Protein AF-A0A916ZYP0-F1 (afdb_monomer_lite)

Sequence (125 aa):
MVKSRKEAGGGEERQATDSIRKSTDSTLSSQESVNRVAESVAQPFVSPPLDGLARQLRRNRARLAAETDSFVRETFVLPRDAARVKAREWFDRYPKAAYWTSVESWRVLPGDEVEFTMRRLPTAD

Secondary structure (DSSP, 8-state):
-----------------------------------SS------------THHHHHHHHHHHHHHHHHS---EEEEEEEEHHHHHHHHHHHHHHS-HHHH--EEEEEEEETTTEEEEEEEE-S---

Radius of gyration: 39.04 Å; chains: 1; bounding box: 100×52×66 Å

Organism: NCBI:txid2027858

Structure (mmCIF, N/CA/C/O backbone):
data_AF-A0A916ZYP0-F1
#
_entry.id   AF-A0A916ZYP0-F1
#
loop_
_atom_site.group_PDB
_atom_site.id
_atom_site.type_symbol
_atom_site.label_atom_id
_atom_site.label_alt_id
_atom_site.label_comp_id
_atom_site.label_asym_id
_atom_site.label_entity_id
_atom_site.label_seq_id
_atom_site.pdbx_PDB_ins_code
_atom_site.Cartn_x
_atom_site.Cartn_y
_atom_site.Cartn_z
_atom_site.occupancy
_atom_site.B_iso_or_equiv
_atom_site.auth_seq_id
_atom_site.auth_comp_id
_atom_site.auth_asym_id
_atom_site.auth_atom_id
_atom_site.pdbx_PDB_model_num
ATOM 1 N N . MET A 1 1 ? 50.997 -16.533 38.917 1.00 46.97 1 MET A N 1
ATOM 2 C CA . MET A 1 1 ? 52.035 -16.881 37.924 1.00 46.97 1 MET A CA 1
ATOM 3 C C . MET A 1 1 ? 52.433 -15.602 37.195 1.00 46.97 1 MET A C 1
ATOM 5 O O . MET A 1 1 ? 51.766 -15.203 36.253 1.00 46.97 1 MET A O 1
ATOM 9 N N . VAL A 1 2 ? 53.443 -14.902 37.710 1.00 48.03 2 VAL A N 1
ATOM 10 C CA . VAL A 1 2 ? 54.021 -13.706 37.082 1.00 48.03 2 VAL A CA 1
ATOM 11 C C . VAL A 1 2 ? 54.973 -14.148 35.971 1.00 48.03 2 VAL A C 1
ATOM 13 O O . VAL A 1 2 ? 55.826 -15.002 36.204 1.00 48.03 2 VAL A O 1
ATOM 16 N N . LYS A 1 3 ? 54.827 -13.595 34.764 1.00 54.91 3 LYS A N 1
ATOM 17 C CA . LYS A 1 3 ? 55.862 -13.671 33.729 1.00 54.91 3 LYS A CA 1
ATOM 18 C C . LYS A 1 3 ? 56.234 -12.267 33.282 1.00 54.91 3 LYS A C 1
ATOM 20 O O . LYS A 1 3 ? 55.392 -11.446 32.939 1.00 54.91 3 LYS A O 1
ATOM 25 N N . SER A 1 4 ? 57.530 -12.046 33.396 1.00 46.84 4 SER A N 1
ATOM 26 C CA . SER A 1 4 ? 58.270 -10.807 33.306 1.00 46.84 4 SER A CA 1
ATOM 27 C C . SE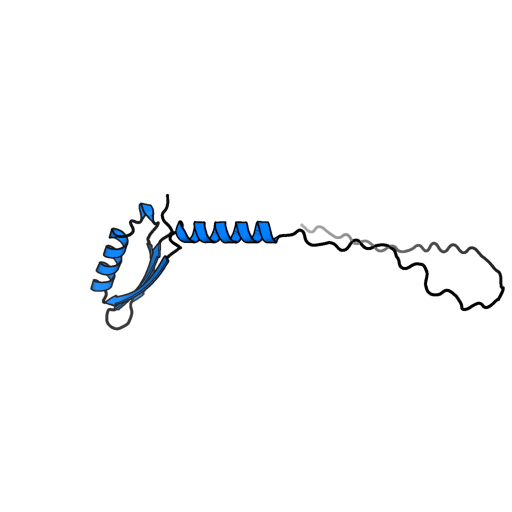R A 1 4 ? 58.514 -10.351 31.866 1.00 46.84 4 SER A C 1
ATOM 29 O O . SER A 1 4 ? 58.691 -11.175 30.975 1.00 46.84 4 SER A O 1
ATOM 31 N N . ARG A 1 5 ? 58.619 -9.022 31.723 1.00 46.72 5 ARG A N 1
ATOM 32 C CA . ARG A 1 5 ? 59.743 -8.259 31.138 1.00 46.72 5 ARG A CA 1
ATOM 33 C C . ARG A 1 5 ? 60.348 -8.779 29.822 1.00 46.72 5 ARG A C 1
ATOM 35 O O . ARG A 1 5 ? 61.028 -9.799 29.839 1.00 46.72 5 ARG A O 1
ATOM 42 N N . LYS A 1 6 ? 60.364 -7.925 28.789 1.00 51.97 6 LYS A N 1
ATOM 43 C CA . LYS A 1 6 ? 61.619 -7.597 28.084 1.00 51.97 6 LYS A CA 1
ATOM 44 C C . LYS A 1 6 ? 61.537 -6.264 27.334 1.00 51.97 6 LYS A C 1
ATOM 46 O O . LYS A 1 6 ? 60.768 -6.127 26.393 1.00 51.97 6 LYS A O 1
ATOM 51 N N . GLU A 1 7 ? 62.352 -5.316 27.786 1.00 41.28 7 GLU A N 1
ATOM 52 C CA . GLU A 1 7 ? 62.792 -4.154 27.015 1.00 41.28 7 GLU A CA 1
ATOM 53 C C . GLU A 1 7 ? 63.849 -4.544 25.979 1.00 41.28 7 GLU A C 1
ATOM 55 O O . GLU A 1 7 ? 64.583 -5.512 26.189 1.00 41.28 7 GLU A O 1
ATOM 60 N N . ALA A 1 8 ? 63.946 -3.734 24.926 1.00 40.97 8 ALA A N 1
ATOM 61 C CA . ALA A 1 8 ? 65.144 -3.309 24.186 1.00 40.97 8 ALA A CA 1
ATOM 62 C C . ALA A 1 8 ? 64.665 -2.913 22.780 1.00 40.97 8 ALA A C 1
ATOM 64 O O . ALA A 1 8 ? 63.812 -3.585 22.215 1.00 40.97 8 ALA A O 1
ATOM 65 N N . GLY A 1 9 ? 65.138 -1.866 22.128 1.00 38.41 9 GLY A N 1
ATOM 66 C CA . GLY A 1 9 ? 66.272 -0.992 22.370 1.00 38.41 9 GLY A CA 1
ATOM 67 C C . GLY A 1 9 ? 66.467 -0.193 21.079 1.00 38.41 9 GLY A C 1
ATOM 68 O O . GLY A 1 9 ? 66.158 -0.689 19.995 1.00 38.41 9 GLY A O 1
ATOM 69 N N . GLY A 1 10 ? 66.904 1.056 21.214 1.00 40.25 10 GLY A N 1
ATOM 70 C CA . GLY A 1 10 ? 67.305 1.896 20.090 1.00 40.25 10 GLY A CA 1
ATOM 71 C C . GLY A 1 10 ? 68.632 1.457 19.460 1.00 40.25 10 GLY A C 1
ATOM 72 O O . GLY A 1 10 ? 69.331 0.586 19.976 1.00 40.25 10 GLY A O 1
ATOM 73 N N . GLY A 1 11 ? 68.955 2.104 18.344 1.00 38.97 11 GLY A N 1
ATOM 74 C CA . GLY A 1 11 ? 70.189 1.965 17.568 1.00 38.97 11 GLY A CA 1
ATOM 75 C C . GLY A 1 11 ? 69.897 2.466 16.151 1.00 38.97 11 GLY A C 1
ATOM 76 O O . GLY A 1 11 ? 69.241 1.766 15.392 1.00 38.97 11 GLY A O 1
ATOM 77 N N . GLU A 1 12 ? 70.031 3.751 15.830 1.00 38.38 12 GLU A N 1
ATOM 78 C CA . GLU A 1 12 ? 71.248 4.576 15.757 1.00 38.38 12 GLU A CA 1
ATOM 79 C C . GLU A 1 12 ? 72.100 4.286 14.510 1.00 38.38 12 GLU A C 1
ATOM 81 O O . GLU A 1 12 ? 72.533 3.163 14.274 1.00 38.38 12 GLU A O 1
ATOM 86 N N . GLU A 1 13 ? 72.332 5.379 13.772 1.00 37.22 13 GLU A N 1
ATOM 87 C CA . GLU A 1 13 ? 73.433 5.650 12.843 1.00 37.22 13 GLU A CA 1
ATOM 88 C C . GLU A 1 13 ? 73.568 4.836 11.540 1.00 37.22 13 GLU A C 1
ATOM 90 O O . GLU A 1 13 ? 73.679 3.614 11.512 1.00 37.22 13 GLU A O 1
ATOM 95 N N . ARG A 1 14 ? 73.715 5.567 10.425 1.00 43.88 14 ARG A N 1
ATOM 96 C CA . ARG A 1 14 ? 75.000 5.923 9.764 1.00 43.88 14 ARG A CA 1
ATOM 97 C C . ARG A 1 14 ? 74.636 6.549 8.412 1.00 43.88 14 ARG A C 1
ATOM 99 O O . ARG A 1 14 ? 74.087 5.892 7.540 1.00 43.88 14 ARG A O 1
ATOM 106 N N . GLN A 1 15 ? 74.688 7.871 8.262 1.00 40.19 15 GLN A N 1
ATOM 107 C CA . GLN A 1 15 ? 75.871 8.598 7.784 1.00 40.19 15 GLN A CA 1
ATOM 108 C C . GLN A 1 15 ? 76.692 7.812 6.749 1.00 40.19 15 GLN A C 1
ATOM 110 O O . GLN A 1 15 ? 77.534 6.991 7.096 1.00 40.19 15 GLN A O 1
ATOM 115 N N . ALA A 1 16 ? 76.468 8.134 5.478 1.00 38.03 16 ALA A N 1
ATOM 116 C CA . ALA A 1 16 ? 77.447 7.971 4.414 1.00 38.03 16 ALA A CA 1
ATOM 117 C C . ALA A 1 16 ? 77.437 9.264 3.594 1.00 38.03 16 ALA A C 1
ATOM 119 O O . ALA A 1 16 ? 76.719 9.420 2.610 1.00 38.03 16 ALA A O 1
ATOM 120 N N . THR A 1 17 ? 78.199 10.232 4.089 1.00 49.72 17 THR A N 1
ATOM 121 C CA . THR A 1 17 ? 78.791 11.276 3.265 1.00 49.72 17 THR A CA 1
ATOM 122 C C . THR A 1 17 ? 79.825 10.610 2.368 1.00 49.72 17 THR A C 1
ATOM 124 O O . THR A 1 17 ? 80.740 9.975 2.890 1.00 49.72 17 THR A O 1
ATOM 127 N N . ASP A 1 18 ? 79.748 10.804 1.057 1.00 40.94 18 ASP A N 1
ATOM 128 C CA . ASP A 1 18 ? 80.975 10.811 0.271 1.00 40.94 18 ASP A CA 1
ATOM 129 C C . ASP A 1 18 ? 80.988 12.002 -0.678 1.00 40.94 18 ASP A C 1
ATOM 131 O O . ASP A 1 18 ? 80.016 12.337 -1.354 1.00 40.94 18 ASP A O 1
ATOM 135 N N . SER A 1 19 ? 82.106 12.701 -0.590 1.00 46.28 19 SER A N 1
ATOM 136 C CA . SER A 1 19 ? 82.381 14.020 -1.120 1.00 46.28 19 SER A CA 1
ATOM 137 C C . SER A 1 19 ? 83.408 13.881 -2.222 1.00 46.28 19 SER A C 1
ATOM 139 O O . SER A 1 19 ? 84.570 13.603 -1.941 1.00 46.28 19 SER A O 1
ATOM 141 N N . ILE A 1 20 ? 83.035 14.165 -3.464 1.00 45.53 20 ILE A N 1
ATOM 142 C CA . ILE A 1 20 ? 83.992 14.302 -4.569 1.00 45.53 20 ILE A CA 1
ATOM 143 C C . ILE A 1 20 ? 83.562 15.556 -5.349 1.00 45.53 20 ILE A C 1
ATOM 145 O O . ILE A 1 20 ? 82.535 15.552 -6.013 1.00 45.53 20 ILE A O 1
ATOM 149 N N . ARG A 1 21 ? 84.122 16.739 -5.021 1.00 44.97 21 ARG A N 1
ATOM 150 C CA . ARG A 1 21 ? 85.328 17.361 -5.633 1.00 44.97 21 ARG A CA 1
ATOM 151 C C . ARG A 1 21 ? 85.172 17.479 -7.160 1.00 44.97 21 ARG A C 1
ATOM 153 O O . ARG A 1 21 ? 84.937 16.480 -7.810 1.00 44.97 21 ARG A O 1
ATOM 160 N N . LYS A 1 22 ? 85.394 18.601 -7.842 1.00 41.75 22 LYS A N 1
ATOM 161 C CA . LYS A 1 22 ? 85.930 19.941 -7.552 1.00 41.75 22 LYS A CA 1
ATOM 162 C C . LYS A 1 22 ? 85.787 20.699 -8.887 1.00 41.75 22 LYS A C 1
ATOM 164 O O . LYS A 1 22 ? 86.033 20.059 -9.901 1.00 41.75 22 LYS A O 1
ATOM 169 N N . SER A 1 23 ? 85.577 22.024 -8.854 1.00 32.94 23 SER A N 1
ATOM 170 C CA . SER A 1 23 ? 86.081 23.009 -9.848 1.00 32.94 23 SER A CA 1
ATOM 171 C C . SER A 1 23 ? 85.591 22.877 -11.315 1.00 32.94 23 SER A C 1
ATOM 173 O O . SER A 1 23 ? 85.402 21.788 -11.818 1.00 32.94 23 SER A O 1
ATOM 175 N N . THR A 1 24 ? 85.329 23.919 -12.098 1.00 54.84 24 THR A N 1
ATOM 176 C CA . THR A 1 24 ? 85.974 25.227 -12.247 1.00 54.84 24 THR A CA 1
ATOM 177 C C . THR A 1 24 ? 84.988 26.233 -12.851 1.00 54.84 24 THR A C 1
ATOM 179 O O . THR A 1 24 ? 84.173 25.890 -13.702 1.00 54.84 24 THR A O 1
ATOM 182 N N . ASP A 1 25 ? 85.144 27.475 -12.410 1.00 37.53 25 ASP A N 1
ATOM 183 C CA . ASP A 1 25 ? 84.901 28.741 -13.108 1.00 37.53 25 ASP A CA 1
ATOM 184 C C . ASP A 1 25 ? 84.880 28.647 -14.652 1.00 37.53 25 ASP A C 1
ATOM 186 O O . ASP A 1 25 ? 85.811 28.094 -15.236 1.00 37.53 25 ASP A O 1
ATOM 190 N N . SER A 1 26 ? 83.848 29.184 -15.313 1.00 42.78 26 SER A N 1
ATOM 191 C CA . SER A 1 26 ? 83.992 30.370 -16.180 1.00 42.78 26 SER A CA 1
ATOM 192 C C . SER A 1 26 ? 82.696 30.699 -16.928 1.00 42.78 26 SER A C 1
ATOM 194 O O . SER A 1 26 ? 82.287 30.031 -17.873 1.00 42.78 26 SER A O 1
ATOM 196 N N . THR A 1 27 ? 82.030 31.741 -16.434 1.00 49.72 27 THR A N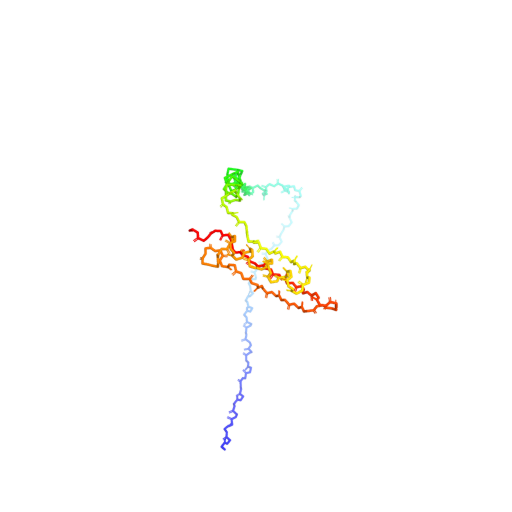 1
ATOM 197 C CA . THR A 1 27 ? 81.642 32.949 -17.173 1.00 49.72 27 THR A CA 1
ATOM 198 C C . THR A 1 27 ? 81.567 32.839 -18.702 1.00 49.72 27 THR A C 1
ATOM 200 O O . THR A 1 27 ? 82.587 32.874 -19.378 1.00 49.72 27 THR A O 1
ATOM 203 N N . LEU A 1 28 ? 80.349 32.886 -19.250 1.00 40.69 28 LEU A N 1
ATOM 204 C CA . LEU A 1 28 ? 79.901 34.003 -20.092 1.00 40.69 28 LEU A CA 1
ATOM 205 C C . LEU A 1 28 ? 78.401 33.882 -20.399 1.00 40.69 28 LEU A C 1
ATOM 207 O O . LEU A 1 28 ? 77.918 32.906 -20.962 1.00 40.69 28 LEU A O 1
ATOM 211 N N . SER A 1 29 ? 77.694 34.932 -19.988 1.00 45.94 29 SER A N 1
ATOM 212 C CA . SER A 1 29 ? 76.485 35.497 -20.582 1.00 45.94 29 SER A CA 1
ATOM 213 C C . SER A 1 29 ? 76.052 34.915 -21.935 1.00 45.94 29 SER A C 1
ATOM 215 O O . SER A 1 29 ? 76.742 35.086 -22.937 1.00 45.94 29 SER A O 1
ATOM 217 N N . SER A 1 30 ? 74.841 34.365 -21.986 1.00 40.12 30 SER A N 1
ATOM 218 C CA . SER A 1 30 ? 73.878 34.674 -23.050 1.00 40.12 30 SER A CA 1
ATOM 219 C C . SER A 1 30 ? 72.493 34.244 -22.598 1.00 40.12 30 SER A C 1
ATOM 221 O O . SER A 1 30 ? 72.079 33.093 -22.714 1.00 40.12 30 SER A O 1
ATOM 223 N N . GLN A 1 31 ? 71.790 35.215 -22.026 1.00 50.56 31 GLN A N 1
ATOM 224 C CA . GLN A 1 31 ? 70.340 35.256 -22.032 1.00 50.56 31 GLN A CA 1
ATOM 225 C C . GLN A 1 31 ? 69.865 35.248 -23.486 1.00 50.56 31 GLN A C 1
ATOM 227 O O . GLN A 1 31 ? 69.700 36.299 -24.078 1.00 50.56 31 GLN A O 1
ATOM 232 N N . GLU A 1 32 ? 69.654 34.079 -24.071 1.00 48.91 32 GLU A N 1
ATOM 233 C CA . GLU A 1 32 ? 68.695 33.923 -25.159 1.00 48.91 32 GLU A CA 1
ATOM 234 C C . GLU A 1 32 ? 68.405 32.439 -25.328 1.00 48.91 32 GLU A C 1
ATOM 236 O O . GLU A 1 32 ? 69.316 31.617 -25.299 1.00 48.91 32 GLU A O 1
ATOM 241 N N . SER A 1 33 ? 67.135 32.092 -25.530 1.00 41.50 33 SER A N 1
ATOM 242 C CA . SER A 1 33 ? 66.604 30.721 -25.642 1.00 41.50 33 SER A CA 1
ATOM 243 C C . SER A 1 33 ? 66.063 30.090 -24.351 1.00 41.50 33 SER A C 1
ATOM 245 O O . SER A 1 33 ? 66.106 28.874 -24.177 1.00 41.50 33 SER A O 1
ATOM 247 N N . VAL A 1 34 ? 65.416 30.875 -23.484 1.00 45.88 34 VAL A N 1
ATOM 248 C CA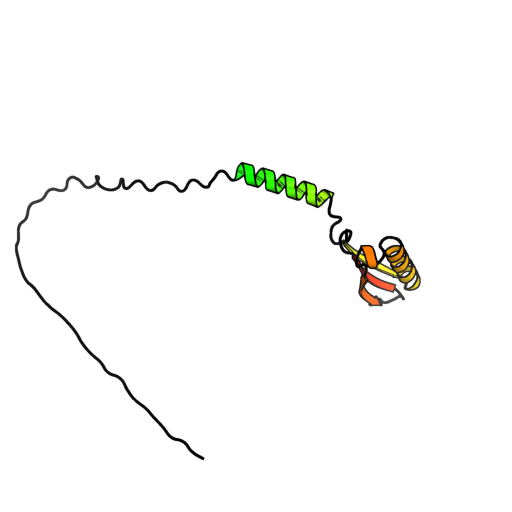 . VAL A 1 34 ? 64.178 30.347 -22.881 1.00 45.88 34 VAL A CA 1
ATOM 249 C C . VAL A 1 34 ? 63.179 30.188 -24.033 1.00 45.88 34 VAL A C 1
ATOM 251 O O . VAL A 1 34 ? 63.075 31.096 -24.849 1.00 45.88 34 VAL A O 1
ATOM 254 N N . ASN A 1 35 ? 62.486 29.053 -24.127 1.00 48.91 35 ASN A N 1
ATOM 255 C CA . ASN A 1 35 ? 61.506 28.682 -25.171 1.00 48.91 35 ASN A CA 1
ATOM 256 C C . ASN A 1 35 ? 62.028 27.756 -26.290 1.00 48.91 35 ASN A C 1
ATOM 258 O O . ASN A 1 35 ? 62.002 28.125 -27.463 1.00 48.91 35 ASN A O 1
ATOM 262 N N . ARG A 1 36 ? 62.401 26.502 -25.974 1.00 55.09 36 ARG A N 1
ATOM 263 C CA . ARG A 1 36 ? 62.241 25.413 -26.971 1.00 55.09 36 ARG A CA 1
ATOM 264 C C . ARG A 1 36 ? 62.060 23.974 -26.463 1.00 55.09 36 ARG A C 1
ATOM 266 O O . ARG A 1 36 ? 62.210 23.057 -27.254 1.00 55.09 36 ARG A O 1
ATOM 273 N N . VAL A 1 37 ? 61.708 23.687 -25.211 1.00 45.19 37 VAL A N 1
ATOM 274 C CA . VAL A 1 37 ? 61.458 22.268 -24.850 1.00 45.19 37 VAL A CA 1
ATOM 275 C C . VAL A 1 37 ? 60.246 22.105 -23.942 1.00 45.19 37 VAL A C 1
ATOM 277 O O . VAL A 1 37 ? 60.340 21.573 -22.844 1.00 45.19 37 VAL A O 1
ATOM 280 N N . ALA A 1 38 ? 59.088 22.581 -24.400 1.00 48.44 38 ALA A N 1
ATOM 281 C CA . ALA 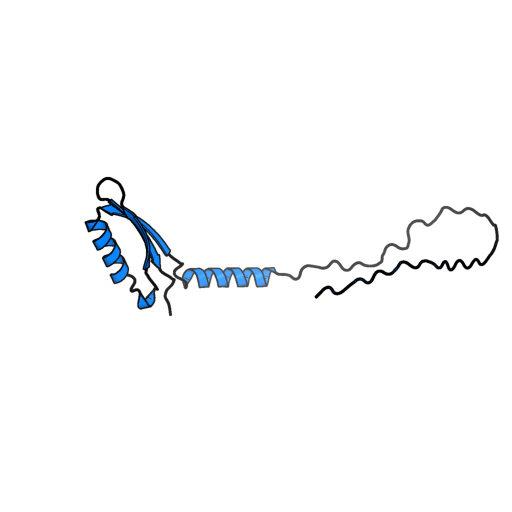A 1 38 ? 57.807 22.307 -23.744 1.00 48.44 38 ALA A CA 1
ATOM 282 C C . ALA A 1 38 ? 56.746 21.761 -24.716 1.00 48.44 38 ALA A C 1
ATOM 284 O O . ALA A 1 38 ? 55.556 21.921 -24.483 1.00 48.44 38 ALA A O 1
ATOM 285 N N . GLU A 1 39 ? 57.161 21.079 -25.786 1.00 51.16 39 GLU A N 1
ATOM 286 C CA . GLU A 1 39 ? 56.251 20.309 -26.646 1.00 51.16 39 GLU A CA 1
ATOM 287 C C . GLU A 1 39 ? 56.503 18.809 -26.473 1.00 51.16 39 GLU A C 1
ATOM 289 O O . GLU A 1 39 ? 56.851 18.072 -27.389 1.00 51.16 39 GLU A O 1
ATOM 294 N N . SER A 1 40 ? 56.323 18.347 -25.237 1.00 51.62 40 SER A N 1
ATOM 295 C CA . SER A 1 40 ? 55.986 16.952 -24.968 1.00 51.62 40 SER A CA 1
ATOM 296 C C . SER A 1 40 ? 54.471 16.839 -25.114 1.00 51.62 40 SER A C 1
ATOM 298 O O . SER A 1 40 ? 53.735 17.251 -24.219 1.00 51.62 40 SER A O 1
ATOM 300 N N . VAL A 1 41 ? 54.016 16.326 -26.259 1.00 58.91 41 VAL A N 1
ATOM 301 C CA . VAL A 1 41 ? 52.606 16.136 -26.631 1.00 58.91 41 VAL A CA 1
ATOM 302 C C . VAL A 1 41 ? 51.879 15.305 -25.568 1.00 58.91 41 VAL A C 1
ATOM 304 O O . VAL A 1 41 ? 51.880 14.076 -25.598 1.00 58.91 41 VAL A O 1
ATOM 307 N N . ALA A 1 42 ? 51.239 15.980 -24.615 1.00 60.44 42 ALA A N 1
ATOM 308 C CA . ALA A 1 42 ? 50.230 15.369 -23.769 1.00 60.44 42 ALA A CA 1
ATOM 309 C C . ALA A 1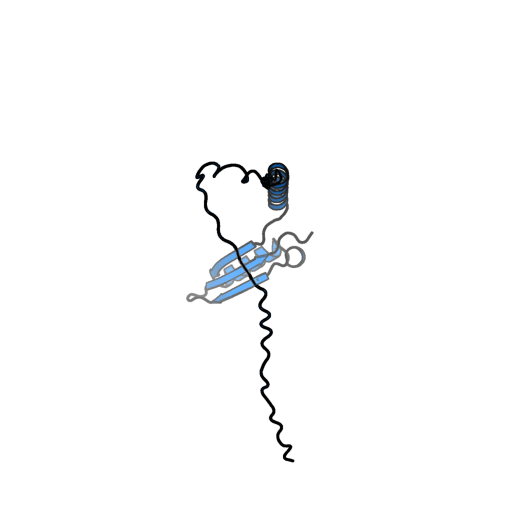 42 ? 49.038 15.051 -24.674 1.00 60.44 42 ALA A C 1
ATOM 311 O O . ALA A 1 42 ? 48.336 15.959 -25.118 1.00 60.44 42 ALA A O 1
ATOM 312 N N . GLN A 1 43 ? 48.834 13.773 -25.002 1.00 63.56 43 GLN A N 1
ATOM 313 C CA . GLN A 1 43 ? 47.606 13.364 -25.674 1.00 63.56 43 GLN A CA 1
ATOM 314 C C . GLN A 1 43 ? 46.437 13.797 -24.780 1.00 63.56 43 GLN A C 1
ATOM 316 O O . GLN A 1 43 ? 46.387 13.366 -23.622 1.00 63.56 43 GLN A O 1
ATOM 321 N N . PRO A 1 44 ? 45.516 14.660 -25.250 1.00 61.75 44 PRO A N 1
ATOM 322 C CA . PRO A 1 44 ? 44.325 14.934 -24.476 1.00 61.75 44 PRO A CA 1
ATOM 323 C C . PRO A 1 44 ? 43.582 13.608 -24.371 1.00 61.75 44 PRO A C 1
ATOM 325 O O . PRO A 1 44 ? 43.262 12.992 -25.390 1.00 61.75 44 PRO A O 1
ATOM 328 N N . PHE A 1 45 ? 43.334 13.142 -23.149 1.00 64.12 45 PHE A N 1
ATOM 329 C CA . PHE A 1 45 ? 42.426 12.027 -22.919 1.00 64.12 45 PHE A CA 1
ATOM 330 C C . PHE A 1 45 ? 41.032 12.480 -23.362 1.00 64.12 45 PHE A C 1
ATOM 332 O O . PHE A 1 45 ? 40.248 13.007 -22.573 1.00 64.12 45 PHE A O 1
ATOM 339 N N . VAL A 1 46 ? 40.742 12.345 -24.658 1.00 75.25 46 VAL A N 1
ATOM 340 C CA . VAL A 1 46 ? 39.403 12.551 -25.187 1.00 75.25 46 VAL A CA 1
ATOM 341 C C . VAL A 1 46 ? 38.535 11.504 -24.518 1.00 75.25 46 VAL A C 1
ATOM 343 O O . VAL A 1 46 ? 38.761 10.300 -24.655 1.00 75.25 46 VAL A O 1
ATOM 346 N N . SER A 1 47 ? 37.585 11.966 -23.706 1.00 76.25 47 SER A N 1
ATOM 347 C CA . SER A 1 47 ? 36.609 11.055 -23.126 1.00 76.25 47 SER A CA 1
ATOM 348 C C . SER A 1 47 ? 35.945 10.309 -24.284 1.00 76.25 47 SER A C 1
ATOM 350 O O . SER A 1 47 ? 35.558 10.957 -25.263 1.00 76.25 47 SER A O 1
ATOM 352 N N . PRO A 1 48 ? 35.857 8.967 -24.225 1.00 76.75 48 PRO A N 1
ATOM 353 C CA . PRO A 1 48 ? 35.234 8.205 -25.294 1.00 76.75 48 PRO A CA 1
ATOM 354 C C . PRO A 1 48 ? 33.825 8.759 -25.531 1.00 76.75 48 PRO A C 1
ATOM 356 O O . PRO A 1 48 ? 33.188 9.200 -24.572 1.00 76.75 48 PRO A O 1
ATOM 359 N N . PRO A 1 49 ? 33.321 8.768 -26.775 1.00 80.31 49 PRO A N 1
ATOM 360 C CA . PRO A 1 49 ? 32.013 9.334 -27.071 1.00 80.31 49 PRO A CA 1
ATOM 361 C C . PRO A 1 49 ? 30.922 8.489 -26.401 1.00 80.31 49 PRO A C 1
ATOM 363 O O . PRO A 1 49 ? 30.422 7.506 -26.949 1.00 80.31 49 PRO A O 1
ATOM 366 N N . LEU A 1 50 ? 30.553 8.869 -25.176 1.00 86.38 50 LEU A N 1
ATOM 367 C CA . LEU A 1 50 ? 29.565 8.165 -24.366 1.00 86.38 50 LEU A CA 1
ATOM 368 C C . LEU A 1 50 ? 28.136 8.435 -24.841 1.00 86.38 50 LEU A C 1
ATOM 370 O O . LEU A 1 50 ? 27.216 7.824 -24.313 1.00 86.38 50 LEU A O 1
ATOM 374 N N . ASP A 1 51 ? 27.918 9.292 -25.840 1.00 87.50 51 ASP A N 1
ATOM 375 C CA . ASP A 1 51 ? 26.583 9.677 -26.311 1.00 87.50 51 ASP A CA 1
ATOM 376 C C . ASP A 1 51 ? 25.752 8.483 -26.794 1.00 87.50 51 ASP A C 1
ATOM 378 O O . ASP A 1 51 ? 24.548 8.404 -26.527 1.00 87.50 51 ASP A O 1
ATOM 382 N N . GLY A 1 52 ? 26.390 7.517 -27.463 1.00 87.81 52 GLY A N 1
ATOM 383 C CA . GLY A 1 52 ? 25.744 6.275 -27.894 1.00 87.81 52 GLY A CA 1
ATOM 384 C C . GLY A 1 52 ? 25.316 5.411 -26.706 1.00 87.81 52 GLY A C 1
ATOM 385 O O . GLY A 1 52 ? 24.154 5.002 -26.617 1.00 87.81 52 GLY A O 1
ATOM 386 N N . LEU A 1 53 ? 26.227 5.211 -25.749 1.00 88.06 53 LEU A N 1
ATOM 387 C CA . LEU A 1 53 ? 25.957 4.476 -24.514 1.00 88.06 53 LEU A CA 1
ATOM 388 C C . LEU A 1 53 ? 24.889 5.185 -23.669 1.00 88.06 53 LEU A C 1
ATOM 390 O O . LEU A 1 53 ? 23.942 4.554 -23.210 1.00 88.06 53 LEU A O 1
ATOM 394 N N . ALA A 1 54 ? 24.977 6.504 -23.523 1.00 88.62 54 ALA A N 1
ATOM 395 C CA . ALA A 1 54 ? 24.018 7.330 -22.805 1.00 88.62 54 ALA A CA 1
ATOM 396 C C . ALA A 1 54 ? 22.623 7.232 -23.435 1.00 88.62 54 ALA A C 1
ATOM 398 O O . ALA A 1 54 ? 21.634 7.056 -22.720 1.00 88.62 54 ALA A O 1
ATOM 399 N N . ARG A 1 55 ? 22.524 7.270 -24.770 1.00 91.12 55 ARG A N 1
ATOM 400 C CA . ARG A 1 55 ? 21.260 7.067 -25.494 1.00 91.12 55 ARG A CA 1
ATOM 401 C C . ARG A 1 55 ? 20.701 5.663 -25.270 1.00 91.12 55 ARG A C 1
ATOM 403 O O . ARG A 1 55 ? 19.497 5.512 -25.067 1.00 91.12 55 ARG A O 1
ATOM 410 N N . GLN A 1 56 ? 21.551 4.640 -25.276 1.00 90.94 56 GLN A N 1
ATOM 411 C CA . GLN A 1 56 ? 21.141 3.257 -25.032 1.00 90.94 56 GLN A CA 1
ATOM 412 C C . GLN A 1 56 ? 20.666 3.038 -23.590 1.00 90.94 56 GLN A C 1
ATOM 414 O O . GLN A 1 56 ? 19.604 2.452 -23.393 1.00 90.94 56 GLN A O 1
ATOM 419 N N . LEU A 1 57 ? 21.373 3.582 -22.598 1.00 91.94 57 LEU A N 1
ATOM 420 C CA . LEU A 1 57 ? 20.975 3.534 -21.189 1.00 91.94 57 LEU A CA 1
ATOM 421 C C . LEU A 1 57 ? 19.647 4.259 -20.946 1.00 91.94 57 LEU A C 1
ATOM 423 O O . LEU A 1 57 ? 18.798 3.735 -20.230 1.00 91.94 57 LEU A O 1
ATOM 427 N N . ARG A 1 58 ? 19.429 5.428 -21.565 1.00 90.12 58 ARG A N 1
ATOM 428 C CA . ARG A 1 58 ? 18.146 6.150 -21.474 1.00 90.12 58 ARG A CA 1
ATOM 429 C C . ARG A 1 58 ? 16.991 5.328 -22.046 1.00 90.12 58 ARG A C 1
ATOM 431 O O . ARG A 1 58 ? 15.964 5.211 -21.390 1.00 90.12 58 ARG A O 1
ATOM 438 N N . ARG A 1 59 ? 17.169 4.721 -23.227 1.00 88.25 59 ARG A N 1
ATOM 439 C CA . ARG A 1 59 ? 16.151 3.845 -23.835 1.00 88.25 59 ARG A CA 1
ATOM 440 C C . ARG A 1 59 ? 15.857 2.619 -22.974 1.00 88.25 59 ARG A C 1
ATOM 442 O O . ARG A 1 59 ? 14.693 2.291 -22.788 1.00 88.25 59 ARG A O 1
ATOM 449 N N . ASN A 1 60 ? 16.892 1.983 -22.425 1.00 85.19 60 ASN A N 1
ATOM 450 C CA . ASN A 1 60 ? 16.720 0.817 -21.564 1.00 85.19 60 ASN A CA 1
ATOM 451 C C . ASN A 1 60 ? 15.966 1.182 -20.273 1.00 85.19 60 ASN A C 1
ATOM 453 O O . ASN A 1 60 ? 14.984 0.538 -19.938 1.00 85.19 60 ASN A O 1
ATOM 457 N N . ARG A 1 61 ? 16.330 2.287 -19.605 1.00 82.06 61 ARG A N 1
ATOM 458 C CA . ARG A 1 61 ? 15.588 2.775 -18.427 1.00 82.06 61 ARG A CA 1
ATOM 459 C C . ARG A 1 61 ? 14.137 3.132 -18.743 1.00 82.06 61 ARG A C 1
ATOM 461 O O . ARG A 1 61 ? 13.277 2.830 -17.933 1.00 82.06 61 ARG A O 1
ATOM 468 N N . ALA A 1 62 ? 13.865 3.761 -19.888 1.00 79.88 62 ALA A N 1
ATOM 469 C CA . ALA A 1 62 ? 12.499 4.100 -20.290 1.00 79.88 62 ALA A CA 1
ATOM 470 C C . ALA A 1 62 ? 11.648 2.848 -20.553 1.00 79.88 62 ALA A C 1
ATOM 472 O O . ALA A 1 62 ? 10.484 2.811 -20.170 1.00 79.88 62 ALA A O 1
ATOM 473 N N . ARG A 1 63 ? 12.241 1.815 -21.162 1.00 77.06 63 ARG A N 1
ATOM 474 C CA . ARG A 1 63 ? 11.589 0.519 -21.368 1.00 77.06 63 ARG A CA 1
ATOM 475 C C . ARG A 1 63 ? 11.331 -0.200 -20.043 1.00 77.06 63 ARG A C 1
ATOM 477 O O . ARG A 1 63 ? 10.196 -0.576 -19.784 1.00 77.06 63 ARG A O 1
ATOM 484 N N . LEU A 1 64 ? 12.351 -0.313 -19.191 1.00 70.25 64 LEU A N 1
ATOM 485 C CA . LEU A 1 64 ? 12.212 -0.921 -17.869 1.00 70.25 64 LEU A CA 1
ATOM 486 C C . LEU A 1 64 ? 11.175 -0.175 -17.027 1.00 70.25 64 LEU A C 1
ATOM 488 O O . LEU A 1 64 ? 10.319 -0.821 -16.460 1.00 70.25 64 LEU A O 1
ATOM 492 N N . ALA A 1 65 ? 11.161 1.160 -17.014 1.00 65.75 65 ALA A N 1
ATOM 493 C CA . ALA A 1 65 ? 10.154 1.934 -16.282 1.00 65.75 65 ALA A CA 1
ATOM 494 C C . ALA A 1 65 ? 8.713 1.719 -16.786 1.00 65.75 65 ALA A C 1
ATOM 496 O O . ALA A 1 65 ? 7.776 1.932 -16.024 1.00 65.75 65 ALA A O 1
ATOM 497 N N . ALA A 1 66 ? 8.531 1.322 -18.049 1.00 64.62 66 ALA A N 1
ATOM 498 C CA . ALA A 1 66 ? 7.225 0.973 -18.605 1.00 64.62 66 ALA A CA 1
ATOM 499 C C . ALA A 1 66 ? 6.825 -0.489 -18.318 1.00 64.62 66 ALA A C 1
ATOM 501 O O . ALA A 1 66 ? 5.636 -0.779 -18.232 1.00 64.62 66 ALA A O 1
ATOM 502 N N . GLU A 1 67 ? 7.797 -1.396 -18.170 1.00 64.62 67 GLU A N 1
ATOM 503 C CA . GLU A 1 67 ? 7.585 -2.824 -17.870 1.00 64.62 67 GLU A CA 1
ATOM 504 C C . GLU A 1 67 ? 7.556 -3.120 -16.351 1.00 64.62 67 GLU A C 1
ATOM 506 O O . GLU A 1 67 ? 6.864 -4.037 -15.916 1.00 64.62 67 GLU A O 1
ATOM 511 N N . THR A 1 68 ? 8.255 -2.343 -15.516 1.00 62.12 68 THR A N 1
ATOM 512 C CA . THR A 1 68 ? 8.302 -2.523 -14.059 1.00 62.12 68 THR A CA 1
ATOM 513 C C . THR A 1 68 ? 7.267 -1.636 -13.376 1.00 62.12 68 THR A C 1
ATOM 515 O O . THR A 1 68 ? 7.482 -0.434 -13.212 1.00 62.12 68 THR A O 1
ATOM 518 N N . ASP A 1 69 ? 6.168 -2.234 -12.921 1.00 67.06 69 ASP A N 1
ATOM 519 C CA . ASP A 1 69 ? 5.311 -1.642 -11.888 1.00 67.06 69 ASP A CA 1
ATOM 520 C C . ASP A 1 69 ? 6.204 -1.321 -10.677 1.00 67.06 69 ASP A C 1
ATOM 522 O O . ASP A 1 69 ? 6.842 -2.216 -10.144 1.00 67.06 69 ASP A O 1
ATOM 526 N N . SER A 1 70 ? 6.387 -0.058 -10.297 1.00 76.50 70 SER A N 1
ATOM 527 C CA . SER A 1 70 ? 7.379 0.320 -9.280 1.00 76.50 70 SER A CA 1
ATOM 528 C C . SER A 1 70 ? 6.996 -0.192 -7.880 1.00 76.50 70 SER A C 1
ATOM 530 O O . SER A 1 70 ? 5.856 -0.578 -7.623 1.00 76.50 70 SER A O 1
ATOM 532 N N . PHE A 1 71 ? 7.953 -0.230 -6.942 1.00 85.31 71 PHE A N 1
ATOM 533 C CA . PHE A 1 71 ? 7.641 -0.520 -5.536 1.00 85.31 71 PHE A CA 1
ATOM 534 C C . PHE A 1 71 ? 6.640 0.514 -5.005 1.00 85.31 71 PHE A C 1
ATOM 536 O O . PHE A 1 71 ? 6.940 1.710 -4.995 1.00 85.31 71 PHE A O 1
ATOM 543 N N . VAL A 1 72 ? 5.469 0.056 -4.556 1.00 91.12 72 VAL A N 1
ATOM 544 C CA . VAL A 1 72 ? 4.391 0.937 -4.089 1.00 91.12 72 VAL A CA 1
ATOM 545 C C . VAL A 1 72 ? 4.272 0.867 -2.576 1.00 91.12 72 VAL A C 1
ATOM 547 O O . VAL A 1 72 ? 4.180 -0.219 -1.997 1.00 91.12 72 VAL A O 1
ATOM 550 N N . ARG A 1 73 ? 4.220 2.047 -1.952 1.00 95.38 73 ARG A N 1
ATOM 551 C CA . ARG A 1 73 ? 3.813 2.261 -0.562 1.00 95.38 73 ARG A CA 1
ATOM 552 C C . ARG A 1 73 ? 2.740 3.328 -0.527 1.00 95.38 73 ARG A C 1
ATOM 554 O O . ARG A 1 73 ? 2.928 4.396 -1.102 1.00 95.38 73 ARG A O 1
ATOM 561 N N . GLU A 1 74 ? 1.650 3.049 0.163 1.00 95.75 74 GLU A N 1
ATOM 562 C CA . GLU A 1 74 ? 0.564 4.010 0.310 1.00 95.75 74 GLU A CA 1
ATOM 563 C C . GLU A 1 74 ? 0.008 3.923 1.737 1.00 95.75 74 GLU A C 1
ATOM 565 O O . GLU A 1 74 ? -0.109 2.838 2.320 1.00 95.75 74 GLU A O 1
ATOM 570 N N . THR A 1 75 ? -0.248 5.092 2.319 1.00 97.75 75 THR A N 1
ATOM 571 C CA . THR A 1 75 ? -0.643 5.268 3.719 1.00 97.75 75 THR A CA 1
ATOM 572 C C . THR A 1 75 ? -2.077 5.767 3.779 1.00 97.75 75 THR A C 1
ATOM 574 O O . THR A 1 75 ? -2.458 6.676 3.047 1.00 97.75 75 THR A O 1
ATOM 577 N N . PHE A 1 76 ? -2.864 5.168 4.664 1.00 97.50 76 PHE A N 1
ATOM 578 C CA . PHE A 1 76 ? -4.284 5.437 4.839 1.00 97.50 76 PHE A CA 1
ATOM 579 C C . PHE A 1 76 ? -4.556 5.815 6.279 1.00 97.50 76 PHE A C 1
ATOM 581 O O . PHE A 1 76 ? -3.988 5.210 7.184 1.00 97.50 76 PHE A O 1
ATOM 588 N N . VAL A 1 77 ? -5.478 6.754 6.468 1.00 97.94 77 VAL A N 1
ATOM 589 C CA . VAL A 1 77 ? -6.066 7.092 7.764 1.00 97.94 77 VAL A CA 1
ATOM 590 C C . VAL A 1 77 ? -7.566 6.882 7.635 1.00 97.94 77 VAL A C 1
ATOM 592 O O . VAL A 1 77 ? -8.224 7.592 6.878 1.00 97.94 77 VAL A O 1
ATOM 595 N N . LEU A 1 78 ? -8.082 5.838 8.280 1.00 97.88 78 LEU A N 1
ATOM 596 C CA . LEU A 1 78 ? -9.482 5.422 8.171 1.00 97.88 78 LEU A CA 1
ATOM 597 C C . LEU A 1 78 ? -10.000 4.919 9.525 1.00 97.88 78 LEU A C 1
ATOM 599 O O . LEU A 1 78 ? -9.211 4.364 10.291 1.00 97.88 78 LEU A O 1
ATOM 603 N N . PRO A 1 79 ? -11.316 5.002 9.800 1.00 97.69 79 PRO A N 1
ATOM 604 C CA . PRO A 1 79 ? -11.934 4.301 10.924 1.00 97.69 79 PRO A CA 1
ATOM 605 C C . PRO A 1 79 ? -11.586 2.812 10.913 1.00 97.69 79 PRO A C 1
ATOM 607 O O . PRO A 1 79 ? -11.441 2.215 9.843 1.00 97.69 79 PRO A O 1
ATOM 610 N N . ARG A 1 80 ? -11.484 2.187 12.086 1.00 95.88 80 ARG A N 1
ATOM 611 C CA . ARG A 1 80 ? -10.992 0.809 12.236 1.00 95.88 80 ARG A CA 1
ATOM 612 C C . ARG A 1 80 ? -11.675 -0.215 11.320 1.00 95.88 80 ARG A C 1
ATOM 614 O O . ARG A 1 80 ? -10.989 -1.052 10.725 1.00 95.88 80 ARG A O 1
ATOM 621 N N . ASP A 1 81 ? -12.996 -0.150 11.177 1.00 96.69 81 ASP A N 1
ATOM 622 C CA . ASP A 1 81 ? -13.745 -1.063 10.303 1.00 96.69 81 ASP A CA 1
ATOM 623 C C . ASP A 1 81 ? -13.460 -0.804 8.819 1.00 96.69 81 ASP A C 1
ATOM 625 O O . ASP A 1 81 ? -13.197 -1.738 8.057 1.00 96.69 81 ASP A O 1
ATOM 629 N N . ALA A 1 82 ? -13.405 0.467 8.417 1.00 97.56 82 ALA A N 1
ATOM 630 C CA . ALA A 1 82 ? -13.053 0.859 7.056 1.00 97.56 82 ALA A CA 1
ATOM 631 C C . ALA A 1 82 ? -1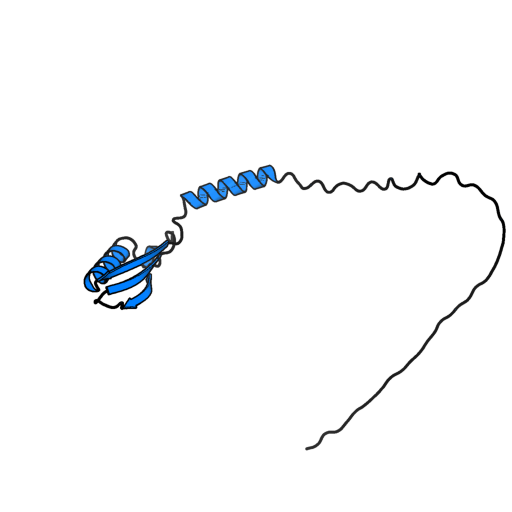1.599 0.491 6.712 1.00 97.56 82 ALA A C 1
ATOM 633 O O . ALA A 1 82 ? -11.325 0.037 5.602 1.00 97.56 82 ALA A O 1
ATOM 634 N N . ALA A 1 83 ? -10.673 0.603 7.668 1.00 97.44 83 ALA A N 1
ATOM 635 C CA . ALA A 1 83 ? -9.281 0.199 7.500 1.00 97.44 83 ALA A CA 1
ATOM 636 C C . ALA A 1 83 ? -9.157 -1.303 7.195 1.00 97.44 83 ALA A C 1
ATOM 638 O O . ALA A 1 83 ? -8.398 -1.699 6.310 1.00 97.44 83 ALA A O 1
ATOM 639 N N . ARG A 1 84 ? -9.946 -2.150 7.873 1.00 96.44 84 ARG A N 1
ATOM 640 C CA . ARG A 1 84 ? -9.988 -3.600 7.612 1.00 96.44 84 ARG A CA 1
ATOM 641 C C . ARG A 1 84 ? -10.499 -3.920 6.213 1.00 96.44 84 ARG A C 1
ATOM 643 O O . ARG A 1 84 ? -9.891 -4.740 5.524 1.00 96.44 84 ARG A O 1
ATOM 650 N N . VAL A 1 85 ? -11.585 -3.269 5.796 1.00 98.00 85 VAL A N 1
ATOM 651 C CA . VAL A 1 85 ? -12.135 -3.416 4.440 1.00 98.00 85 VAL A CA 1
ATOM 652 C C . VAL A 1 85 ? -11.096 -2.984 3.409 1.00 98.00 85 VAL A C 1
ATOM 654 O O . VAL A 1 85 ? -10.796 -3.741 2.489 1.00 98.00 85 VAL A O 1
ATOM 657 N N . LYS A 1 86 ? -10.458 -1.828 3.616 1.00 97.56 86 LYS A N 1
ATOM 658 C CA . LYS A 1 86 ? -9.454 -1.297 2.694 1.00 97.56 86 LYS A CA 1
ATOM 659 C C . LYS A 1 86 ? -8.234 -2.203 2.561 1.00 97.56 86 LYS A C 1
ATOM 661 O O . LYS A 1 86 ? -7.769 -2.454 1.452 1.00 97.56 86 LYS A O 1
ATOM 666 N N . ALA A 1 87 ? -7.735 -2.731 3.678 1.00 96.50 87 ALA A N 1
ATOM 667 C CA . ALA A 1 87 ? -6.651 -3.705 3.659 1.00 96.50 87 ALA A CA 1
ATOM 668 C C . ALA A 1 87 ? -7.056 -4.965 2.878 1.00 96.50 87 ALA A C 1
ATOM 670 O O . ALA A 1 87 ? -6.263 -5.470 2.083 1.00 96.50 87 ALA A O 1
ATOM 671 N N . ARG A 1 88 ? -8.297 -5.446 3.050 1.00 96.81 88 ARG A N 1
ATOM 672 C CA . ARG A 1 88 ? -8.804 -6.616 2.324 1.00 96.81 88 ARG A CA 1
ATOM 673 C C . ARG A 1 88 ? -8.892 -6.376 0.818 1.00 96.81 88 ARG A C 1
ATOM 675 O O . ARG A 1 88 ? -8.342 -7.180 0.074 1.00 96.81 88 ARG A O 1
ATOM 682 N N . GLU A 1 89 ? -9.475 -5.255 0.389 1.00 97.31 89 GLU A N 1
ATOM 683 C CA . GLU A 1 89 ? -9.519 -4.848 -1.026 1.00 97.31 89 GLU A CA 1
ATOM 684 C C . GLU A 1 89 ? -8.128 -4.862 -1.661 1.00 97.31 89 GLU A C 1
ATOM 686 O O . GLU A 1 89 ? -7.946 -5.249 -2.816 1.00 97.31 89 GLU A O 1
ATOM 691 N N . TRP A 1 90 ? -7.128 -4.436 -0.895 1.00 95.56 90 TRP A N 1
ATOM 692 C CA . TRP A 1 90 ? -5.754 -4.409 -1.356 1.00 95.56 90 TRP A CA 1
ATOM 693 C C . TRP A 1 90 ? -5.171 -5.798 -1.570 1.00 95.56 90 TRP A C 1
ATOM 695 O O . TRP A 1 90 ? -4.510 -6.023 -2.579 1.00 95.56 90 TRP A O 1
ATOM 705 N N . PHE A 1 91 ? -5.404 -6.717 -0.631 1.00 94.94 91 PHE A N 1
ATOM 706 C CA . PHE A 1 91 ? -4.963 -8.104 -0.759 1.00 94.94 91 PHE A CA 1
ATOM 707 C C . PHE A 1 91 ? -5.710 -8.845 -1.868 1.00 94.94 91 PHE A C 1
ATOM 709 O O . PHE A 1 91 ? -5.106 -9.690 -2.524 1.00 94.94 91 PHE A O 1
ATOM 716 N N . ASP A 1 92 ? -6.981 -8.516 -2.100 1.00 95.06 92 ASP A N 1
ATOM 717 C CA . ASP A 1 92 ? -7.768 -9.095 -3.189 1.00 95.06 92 ASP A CA 1
ATOM 718 C C . ASP A 1 92 ? -7.272 -8.584 -4.556 1.00 95.06 92 ASP A C 1
ATOM 720 O O . ASP A 1 92 ? -7.162 -9.359 -5.504 1.00 95.06 92 ASP A O 1
ATOM 724 N N . ARG A 1 93 ? -6.905 -7.296 -4.660 1.00 93.19 93 ARG A N 1
ATOM 725 C CA . ARG A 1 93 ? -6.353 -6.709 -5.895 1.00 93.19 93 ARG A CA 1
ATOM 726 C C . ARG A 1 93 ? -4.896 -7.094 -6.150 1.00 93.19 93 ARG A C 1
ATOM 728 O O . ARG A 1 93 ? -4.516 -7.296 -7.298 1.00 93.19 93 ARG A O 1
ATOM 735 N N . TYR A 1 94 ? -4.088 -7.179 -5.098 1.00 92.50 94 TYR A N 1
ATOM 736 C CA . TYR A 1 94 ? -2.660 -7.484 -5.163 1.00 92.50 94 TYR A CA 1
ATOM 737 C C . TYR A 1 94 ? -2.335 -8.629 -4.195 1.00 92.50 94 TYR A C 1
ATOM 739 O O . TYR A 1 94 ? -1.864 -8.385 -3.074 1.00 92.50 94 TYR A O 1
ATOM 747 N N . PRO A 1 95 ? -2.574 -9.890 -4.596 1.00 93.06 95 PRO A N 1
ATOM 748 C CA . PRO A 1 95 ? -2.336 -11.043 -3.740 1.00 93.06 95 PRO A CA 1
ATOM 749 C C . PRO A 1 95 ? -0.886 -11.122 -3.259 1.00 93.06 95 PRO A C 1
ATOM 751 O O . PRO A 1 95 ? 0.059 -10.935 -4.030 1.00 93.06 95 PRO A O 1
ATOM 754 N N . LYS A 1 96 ? -0.693 -11.476 -1.982 1.00 89.81 96 LYS A N 1
ATOM 755 C CA . LYS A 1 96 ? 0.640 -11.566 -1.360 1.00 89.81 96 LYS A CA 1
ATOM 756 C C . LYS A 1 96 ? 1.607 -12.469 -2.137 1.00 89.81 96 LYS A C 1
ATOM 758 O O . LYS A 1 96 ? 2.793 -12.173 -2.169 1.00 89.81 96 LYS A O 1
ATOM 763 N N . ALA A 1 97 ? 1.129 -13.553 -2.747 1.00 88.94 97 ALA A N 1
ATOM 764 C CA . ALA A 1 97 ? 1.984 -14.475 -3.495 1.00 88.94 97 ALA A CA 1
ATOM 765 C C . ALA A 1 97 ? 2.591 -13.846 -4.763 1.00 88.94 97 ALA A C 1
ATOM 767 O O . ALA A 1 97 ? 3.739 -14.134 -5.073 1.00 88.94 97 ALA A O 1
ATOM 768 N N . ALA A 1 98 ? 1.849 -12.973 -5.453 1.00 87.06 98 ALA A N 1
ATOM 769 C CA . ALA A 1 98 ? 2.265 -12.369 -6.723 1.00 87.06 98 ALA A CA 1
ATOM 770 C C . ALA A 1 98 ? 2.972 -11.012 -6.559 1.00 87.06 98 ALA A C 1
ATOM 772 O O . ALA A 1 98 ? 3.700 -10.586 -7.449 1.00 87.06 98 ALA A O 1
ATOM 773 N N . TYR A 1 99 ? 2.752 -10.330 -5.430 1.00 88.06 99 TYR A N 1
ATOM 774 C CA . TYR A 1 99 ? 3.217 -8.952 -5.222 1.00 88.06 99 TYR A CA 1
ATOM 775 C C . TYR A 1 99 ? 3.930 -8.732 -3.882 1.00 88.06 99 TYR A C 1
ATOM 777 O O . TYR A 1 99 ? 4.252 -7.600 -3.529 1.00 88.06 99 TYR A O 1
ATOM 785 N N . TRP A 1 100 ? 4.121 -9.780 -3.068 1.00 90.88 100 TRP A N 1
ATOM 786 C CA . TRP A 1 100 ? 4.610 -9.671 -1.681 1.00 90.88 100 TRP A CA 1
ATOM 787 C C . TRP A 1 100 ? 3.955 -8.532 -0.887 1.00 90.88 100 TRP A C 1
ATOM 789 O O . TRP A 1 100 ? 4.588 -7.868 -0.058 1.00 90.88 100 TRP A O 1
ATOM 799 N N . THR A 1 101 ? 2.661 -8.328 -1.139 1.00 95.25 101 THR A N 1
ATOM 800 C CA . THR A 1 101 ? 1.852 -7.314 -0.474 1.00 95.25 101 THR A CA 1
ATOM 801 C C . THR A 1 101 ? 1.836 -7.556 1.032 1.00 95.25 101 THR A C 1
ATOM 803 O O . THR A 1 101 ? 1.670 -8.690 1.491 1.00 95.25 101 THR A O 1
ATOM 806 N N . SER A 1 102 ? 2.012 -6.495 1.815 1.00 95.50 102 SER A N 1
ATOM 807 C CA . SER A 1 102 ? 1.987 -6.547 3.278 1.00 95.50 102 SER A CA 1
ATOM 808 C C . SER A 1 102 ? 1.551 -5.211 3.861 1.00 95.50 102 SER A C 1
ATOM 810 O O . SER A 1 102 ? 1.827 -4.161 3.285 1.00 95.50 102 SER A O 1
ATOM 812 N N . VAL A 1 103 ? 0.967 -5.250 5.057 1.00 96.88 103 VAL A N 1
ATOM 813 C CA . VAL A 1 103 ? 0.963 -4.084 5.948 1.00 96.88 103 VAL A CA 1
ATOM 814 C C . VAL A 1 103 ? 2.399 -3.900 6.437 1.00 96.88 103 VAL A C 1
ATOM 816 O O . VAL A 1 103 ? 3.031 -4.869 6.863 1.00 96.88 103 VAL A O 1
ATOM 819 N N . GLU A 1 104 ? 2.940 -2.696 6.323 1.00 96.88 104 GLU A N 1
ATOM 820 C CA . GLU A 1 104 ? 4.278 -2.359 6.807 1.00 96.88 104 GLU A CA 1
ATOM 821 C C . GLU A 1 104 ? 4.236 -1.815 8.234 1.00 96.88 104 GLU A C 1
ATOM 823 O O . GLU A 1 104 ? 4.976 -2.275 9.099 1.00 96.88 104 GLU A O 1
ATOM 828 N N . SER A 1 105 ? 3.349 -0.855 8.484 1.00 96.62 105 SER A N 1
ATOM 829 C CA . SER A 1 105 ? 3.169 -0.224 9.787 1.00 96.62 105 SER A CA 1
ATOM 830 C C . SER A 1 105 ? 1.699 0.099 10.011 1.00 96.62 105 SER A C 1
ATOM 832 O O . SER A 1 105 ? 0.956 0.340 9.058 1.00 96.62 105 SER A O 1
ATOM 834 N N . TRP A 1 106 ? 1.274 0.093 11.273 1.00 97.44 106 TRP A N 1
ATOM 835 C CA . TRP A 1 106 ? -0.043 0.574 11.669 1.00 97.44 106 TRP A CA 1
ATOM 836 C C . TRP A 1 106 ? -0.003 1.145 13.084 1.00 97.44 106 TRP A C 1
ATOM 838 O O . TRP A 1 106 ? 0.777 0.692 13.925 1.00 97.44 106 TRP A O 1
ATOM 848 N N . ARG A 1 107 ? -0.843 2.144 13.344 1.00 97.38 107 ARG A N 1
ATOM 849 C CA . ARG A 1 107 ? -1.078 2.700 14.677 1.00 97.38 107 ARG A CA 1
ATOM 850 C C . ARG A 1 107 ? -2.526 3.147 14.819 1.00 97.38 107 ARG A C 1
ATOM 852 O O . ARG A 1 107 ? -3.154 3.560 13.849 1.00 97.38 107 ARG A O 1
ATOM 859 N N . VAL A 1 108 ? -3.037 3.070 16.041 1.00 97.12 108 VAL A N 1
ATOM 860 C CA . VAL A 1 108 ? -4.362 3.590 16.391 1.00 97.12 108 VAL A CA 1
ATOM 861 C C . VAL A 1 108 ? -4.236 5.083 16.687 1.00 97.12 108 VAL A C 1
ATOM 863 O O . VAL A 1 108 ? -3.310 5.500 17.385 1.00 97.12 108 VAL A O 1
ATOM 866 N N . LEU A 1 109 ? -5.155 5.874 16.147 1.00 96.88 109 LEU A N 1
ATOM 867 C CA . LEU A 1 109 ? -5.288 7.303 16.396 1.00 96.88 109 LEU A CA 1
ATOM 868 C C . LEU A 1 109 ? -6.467 7.573 17.351 1.00 96.88 109 LEU A C 1
ATOM 870 O O . LEU A 1 109 ? -7.334 6.713 17.536 1.00 96.88 109 LEU A O 1
ATOM 874 N N . PRO A 1 110 ? -6.524 8.758 17.983 1.00 95.69 110 PRO A N 1
ATOM 875 C CA . PRO A 1 110 ? -7.705 9.177 18.731 1.00 95.69 110 PRO A CA 1
ATOM 876 C C . PRO A 1 110 ? -8.949 9.184 17.831 1.00 95.69 110 PRO A C 1
ATOM 878 O O . PRO A 1 110 ? -8.868 9.614 16.687 1.00 95.69 110 PRO A O 1
ATOM 881 N N . GLY A 1 111 ? -10.098 8.743 18.351 1.00 92.75 111 GLY A N 1
ATOM 882 C CA . GLY A 1 111 ? -11.351 8.714 17.580 1.00 92.75 111 GLY A CA 1
ATOM 883 C C . GLY A 1 111 ? -11.627 7.412 16.817 1.00 92.75 111 GLY A C 1
ATOM 884 O O . GLY A 1 111 ? -12.412 7.432 15.879 1.00 92.75 111 GLY A O 1
ATOM 885 N N . ASP A 1 112 ? -11.018 6.292 17.228 1.00 94.12 112 ASP A N 1
ATOM 886 C CA . ASP A 1 112 ? -11.199 4.953 16.621 1.00 94.12 112 ASP A CA 1
ATOM 887 C C . ASP A 1 112 ? -10.755 4.860 15.147 1.00 94.12 112 ASP A C 1
ATOM 889 O O . ASP A 1 112 ? -11.206 4.026 14.357 1.00 94.12 112 ASP A O 1
ATOM 893 N N . GLU A 1 113 ? -9.806 5.718 14.782 1.00 97.44 113 GLU A N 1
ATOM 894 C CA . GLU A 1 113 ? -9.128 5.685 13.496 1.00 97.44 113 GLU A CA 1
ATOM 895 C C . GLU A 1 113 ? -7.837 4.869 13.569 1.00 97.44 113 GLU A C 1
ATOM 897 O O . GLU A 1 113 ? -7.205 4.704 14.615 1.00 97.44 113 GLU A O 1
ATOM 902 N N . VAL A 1 114 ? -7.429 4.347 12.420 1.00 97.94 114 VAL A N 1
ATOM 903 C CA . VAL A 1 114 ? -6.185 3.616 12.235 1.00 97.94 114 VAL A CA 1
ATOM 904 C C . VAL A 1 114 ? -5.438 4.251 11.079 1.00 97.94 114 VAL A C 1
ATOM 906 O O . VAL A 1 114 ? -5.951 4.340 9.962 1.00 97.94 114 VAL A O 1
ATOM 909 N N . GLU A 1 115 ? -4.199 4.644 11.346 1.00 98.31 115 GLU A N 1
ATOM 910 C CA . GLU A 1 115 ? -3.241 4.941 10.296 1.00 98.31 115 GLU A CA 1
ATOM 911 C C . GLU A 1 115 ? -2.466 3.670 9.971 1.00 98.31 115 GLU A C 1
ATOM 913 O O . GLU A 1 115 ? -1.874 3.061 10.865 1.00 98.31 115 GLU A O 1
ATOM 918 N N . PHE A 1 116 ? -2.454 3.257 8.709 1.00 98.06 116 PHE A N 1
ATOM 919 C CA . PHE A 1 116 ? -1.678 2.104 8.272 1.00 98.06 116 PHE A CA 1
ATOM 920 C C . PHE A 1 116 ? -1.045 2.336 6.907 1.00 98.06 116 PHE A C 1
ATOM 922 O O . PHE A 1 116 ? -1.596 3.016 6.046 1.00 98.06 116 PHE A O 1
ATOM 929 N N . THR A 1 117 ? 0.130 1.748 6.714 1.00 98.25 117 THR A N 1
ATOM 930 C CA . THR A 1 117 ? 0.861 1.777 5.447 1.00 98.25 117 THR A CA 1
ATOM 931 C C . THR A 1 117 ? 0.872 0.384 4.854 1.00 98.25 117 THR A C 1
ATOM 933 O O . THR A 1 117 ? 1.322 -0.561 5.504 1.00 98.25 117 THR A O 1
ATOM 936 N N . MET A 1 118 ? 0.417 0.248 3.616 1.00 97.62 118 MET A N 1
ATOM 937 C CA . MET A 1 118 ? 0.594 -0.984 2.854 1.00 97.62 118 MET A CA 1
ATOM 938 C C . MET A 1 118 ? 1.754 -0.830 1.889 1.00 97.62 118 MET A C 1
ATOM 940 O O . MET A 1 118 ? 2.042 0.263 1.401 1.00 97.62 118 MET A O 1
ATOM 944 N N . ARG A 1 119 ? 2.392 -1.956 1.588 1.00 96.38 119 ARG A N 1
ATOM 945 C CA . ARG A 1 119 ? 3.461 -2.060 0.604 1.00 96.38 119 ARG A CA 1
ATOM 946 C C . ARG A 1 119 ? 3.206 -3.219 -0.341 1.00 96.38 119 ARG A C 1
ATOM 948 O O . ARG A 1 119 ? 2.665 -4.239 0.086 1.00 96.38 119 ARG A O 1
ATOM 955 N N . ARG A 1 120 ? 3.680 -3.099 -1.577 1.00 94.06 120 ARG A N 1
ATOM 956 C CA . ARG A 1 120 ? 3.780 -4.201 -2.540 1.00 94.06 120 ARG A CA 1
ATOM 957 C C . ARG A 1 120 ? 5.011 -4.037 -3.423 1.00 94.06 120 ARG A C 1
ATOM 959 O O . ARG A 1 120 ? 5.446 -2.916 -3.686 1.00 94.06 120 ARG A O 1
ATOM 966 N N . LEU A 1 121 ? 5.579 -5.158 -3.844 1.00 89.94 121 LEU A N 1
ATOM 967 C CA . LEU A 1 121 ? 6.618 -5.194 -4.861 1.00 89.94 121 LEU A CA 1
ATOM 968 C C . LEU A 1 121 ? 6.016 -5.060 -6.271 1.00 89.94 121 LEU A C 1
ATOM 970 O O . LEU A 1 121 ? 4.823 -5.326 -6.449 1.00 89.94 121 LEU A O 1
ATOM 974 N N . PRO A 1 122 ? 6.849 -4.683 -7.260 1.00 84.00 122 PRO A N 1
ATOM 975 C CA . PRO A 1 122 ? 6.586 -4.963 -8.671 1.00 84.00 122 PRO A CA 1
ATOM 976 C C . PRO A 1 122 ? 6.098 -6.399 -8.887 1.00 84.00 122 PRO A C 1
ATOM 978 O O . PRO A 1 122 ? 6.465 -7.281 -8.107 1.00 84.00 122 PRO A O 1
ATOM 981 N N . THR A 1 123 ? 5.322 -6.632 -9.951 1.00 74.75 123 THR A N 1
ATOM 982 C CA . THR A 1 123 ? 4.918 -7.979 -10.394 1.00 74.75 123 THR A CA 1
ATOM 983 C C . THR A 1 123 ? 6.089 -8.960 -10.293 1.00 74.75 123 THR A C 1
ATOM 985 O O . THR A 1 123 ? 7.168 -8.678 -10.808 1.00 74.75 123 THR A O 1
ATOM 988 N N . ALA A 1 124 ? 5.878 -10.088 -9.614 1.00 63.81 124 ALA A N 1
ATOM 989 C CA . ALA A 1 124 ? 6.918 -11.074 -9.320 1.00 63.81 124 ALA A CA 1
ATOM 990 C C . ALA A 1 124 ? 7.173 -12.102 -10.451 1.00 63.81 124 ALA A C 1
ATOM 992 O O . ALA A 1 124 ? 7.531 -13.233 -10.128 1.00 63.81 124 ALA A O 1
ATOM 993 N N . ASP A 1 125 ? 6.934 -11.739 -11.722 1.00 61.47 125 ASP A N 1
ATOM 994 C CA . ASP A 1 125 ? 7.132 -12.622 -12.898 1.00 61.47 125 ASP A CA 1
ATOM 995 C C . ASP A 1 125 ? 8.602 -13.039 -13.086 1.00 61.47 125 ASP A C 1
ATOM 997 O O . ASP A 1 125 ? 9.497 -12.179 -12.884 1.00 61.47 125 ASP A O 1
#

Foldseek 3Di:
DDDDDDDDDDDDDDDDDDDDDDDDDDDDDDPDDPDDPPPPDPPPPPPPPCVVVVVVVVVVVVVCVVQWPAKDKDKDKAAPVVVVVVLVVVCVVPPCVQWVKDWPDWDADPPRIMITMIITGTGPD

pLDDT: mean 73.9, std 22.41, range [32.94, 98.31]